Protein AF-A0A6A4R8X6-F1 (afdb_monomer_lite)

Radius of gyration: 19.99 Å; chains: 1; bounding box: 51×32×42 Å

Structure (mmCIF, N/CA/C/O backbone):
data_AF-A0A6A4R8X6-F1
#
_entry.id   AF-A0A6A4R8X6-F1
#
loop_
_atom_site.group_PDB
_atom_site.id
_atom_site.type_symbol
_atom_site.label_atom_id
_atom_site.label_alt_id
_atom_site.label_comp_id
_atom_site.label_asym_id
_atom_site.label_entity_id
_atom_site.label_seq_id
_atom_site.pdbx_PDB_ins_code
_atom_site.Cartn_x
_atom_site.Cartn_y
_atom_site.Cartn_z
_atom_site.occupancy
_atom_site.B_iso_or_equiv
_atom_site.auth_seq_id
_atom_site.auth_comp_id
_atom_site.auth_asym_id
_atom_site.auth_atom_id
_atom_site.pdbx_PDB_model_num
ATOM 1 N N . MET A 1 1 ? 38.002 20.559 -33.126 1.00 50.00 1 MET A N 1
ATOM 2 C CA . MET A 1 1 ? 36.691 19.962 -32.791 1.00 50.00 1 MET A CA 1
ATOM 3 C C . MET A 1 1 ? 36.952 18.953 -31.693 1.00 50.00 1 MET A C 1
ATOM 5 O O . MET A 1 1 ? 37.370 17.828 -31.939 1.00 50.00 1 MET A O 1
ATOM 9 N N . ASP A 1 2 ? 36.917 19.471 -30.476 1.00 49.88 2 ASP A N 1
ATOM 10 C CA . ASP A 1 2 ? 37.610 18.923 -29.323 1.00 49.88 2 ASP A CA 1
ATOM 11 C C . ASP A 1 2 ? 36.942 17.649 -28.817 1.00 49.88 2 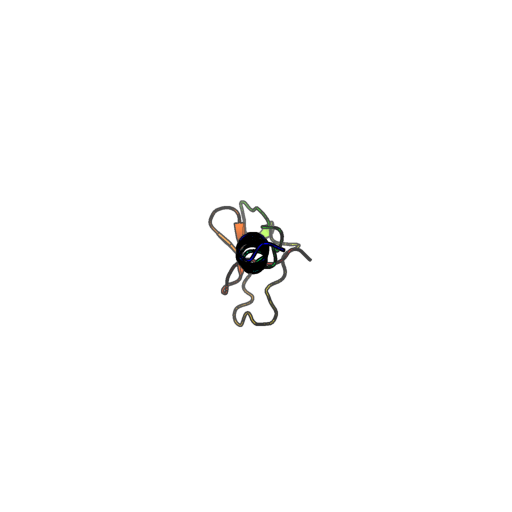ASP A C 1
ATOM 13 O O . ASP A 1 2 ? 35.791 17.648 -28.383 1.00 49.88 2 ASP A O 1
ATOM 17 N N . LYS A 1 3 ? 37.721 16.562 -28.833 1.00 53.66 3 LYS A N 1
ATOM 18 C CA . LYS A 1 3 ? 37.408 15.227 -28.293 1.00 53.66 3 LYS A CA 1
ATOM 19 C C . LYS A 1 3 ? 36.816 15.277 -26.869 1.00 53.66 3 LYS A C 1
ATOM 21 O O . LYS A 1 3 ? 36.089 14.372 -26.474 1.00 53.66 3 LYS A O 1
ATOM 26 N N . SER A 1 4 ? 37.103 16.356 -26.135 1.00 54.22 4 SER A N 1
ATOM 27 C CA . SER A 1 4 ? 36.614 16.644 -24.783 1.00 54.22 4 SER A CA 1
ATOM 28 C C . SER A 1 4 ? 35.105 16.939 -24.720 1.00 54.22 4 SER A C 1
ATOM 30 O O . SER A 1 4 ? 34.432 16.522 -23.780 1.00 54.22 4 SER A O 1
ATOM 32 N N . ILE A 1 5 ? 34.533 17.591 -25.743 1.00 54.53 5 ILE A N 1
ATOM 33 C CA . ILE A 1 5 ? 33.110 17.984 -25.750 1.00 54.53 5 ILE A CA 1
ATOM 34 C C . ILE A 1 5 ? 32.201 16.763 -25.953 1.00 54.53 5 ILE A C 1
ATOM 36 O O . ILE A 1 5 ? 31.140 16.669 -25.336 1.00 54.53 5 ILE A O 1
ATOM 40 N N . MET A 1 6 ? 32.639 15.779 -26.750 1.00 56.16 6 MET A N 1
ATOM 41 C CA . MET A 1 6 ? 31.895 14.523 -26.907 1.00 56.16 6 MET A CA 1
ATOM 42 C C . MET A 1 6 ? 31.818 13.740 -25.591 1.00 56.16 6 MET A C 1
ATOM 44 O O . MET A 1 6 ? 30.756 13.224 -25.262 1.00 56.16 6 MET A O 1
ATOM 48 N N . MET A 1 7 ? 32.897 13.686 -24.805 1.00 56.81 7 MET A N 1
ATOM 49 C CA . MET A 1 7 ? 32.922 12.926 -23.548 1.00 56.81 7 MET A CA 1
ATOM 50 C C . MET A 1 7 ? 31.953 13.496 -22.502 1.00 56.81 7 MET A C 1
ATOM 52 O O . MET A 1 7 ? 31.294 12.735 -21.793 1.00 56.81 7 MET A O 1
ATOM 56 N N . LEU A 1 8 ? 31.807 14.826 -22.460 1.00 55.09 8 LEU A N 1
ATOM 57 C CA . LEU A 1 8 ? 30.845 15.492 -21.582 1.00 55.09 8 LEU A CA 1
ATOM 58 C C . LEU A 1 8 ? 29.394 15.170 -21.970 1.00 55.09 8 LEU A C 1
ATOM 60 O O . LEU A 1 8 ? 28.571 14.899 -21.099 1.00 55.09 8 LEU A O 1
ATOM 64 N N . ALA A 1 9 ? 29.085 15.147 -23.271 1.00 55.78 9 ALA A N 1
ATOM 65 C CA . ALA A 1 9 ? 27.738 14.855 -23.762 1.00 55.78 9 ALA A CA 1
ATOM 66 C C . ALA A 1 9 ? 27.282 13.428 -23.410 1.00 55.78 9 ALA A C 1
ATOM 68 O O . ALA A 1 9 ? 26.141 13.233 -22.994 1.00 55.78 9 ALA A O 1
ATOM 69 N N . PHE A 1 10 ? 28.179 12.439 -23.498 1.00 53.66 10 PHE A N 1
ATOM 70 C CA . PHE A 1 10 ? 27.869 11.064 -23.090 1.00 53.66 10 PHE A CA 1
ATOM 71 C C . PHE A 1 10 ? 27.563 10.955 -21.593 1.00 53.66 10 PHE A C 1
ATOM 73 O O . PHE A 1 10 ? 26.629 10.248 -21.212 1.00 53.66 10 PHE A O 1
ATOM 80 N N . LEU A 1 11 ? 28.293 11.687 -20.745 1.00 54.00 11 LEU A N 1
ATOM 81 C CA . LEU A 1 11 ? 28.060 11.672 -19.302 1.00 54.00 11 LEU A CA 1
ATOM 82 C C . LEU A 1 11 ? 26.674 12.246 -18.954 1.00 54.00 11 LEU A C 1
ATOM 84 O O . LEU A 1 11 ? 25.948 11.656 -18.159 1.00 54.00 11 LEU A O 1
ATOM 88 N N . VAL A 1 12 ? 26.254 13.333 -19.613 1.00 56.03 12 VAL A N 1
ATOM 89 C CA . VAL A 1 12 ? 24.928 13.948 -19.399 1.00 56.03 12 VAL A CA 1
ATOM 90 C C . VAL A 1 12 ? 23.784 13.009 -19.807 1.00 56.03 12 VAL A C 1
ATOM 92 O O . VAL A 1 12 ? 22.787 12.919 -19.091 1.00 56.03 12 VAL A O 1
ATOM 95 N N . VAL A 1 13 ? 23.930 12.255 -20.902 1.00 57.06 13 VAL A N 1
ATOM 96 C CA . VAL A 1 13 ? 22.912 11.281 -21.347 1.00 57.06 13 VAL A CA 1
ATOM 97 C C . VAL A 1 13 ? 22.785 10.107 -20.365 1.00 57.06 13 VAL A C 1
ATOM 99 O O . VAL A 1 13 ? 21.672 9.676 -20.066 1.00 57.06 13 VAL A O 1
ATOM 102 N N . LEU A 1 14 ? 23.899 9.625 -19.805 1.00 52.59 14 LEU A N 1
ATOM 103 C CA . LEU A 1 14 ? 23.902 8.566 -18.784 1.00 52.59 14 LEU A CA 1
ATOM 104 C C . LEU A 1 14 ? 23.281 9.018 -17.452 1.00 52.59 14 LEU A C 1
ATOM 106 O O . LEU A 1 14 ? 22.584 8.235 -16.805 1.00 52.59 14 LEU A O 1
ATOM 110 N N . LEU A 1 15 ? 23.482 10.277 -17.051 1.00 51.91 15 LEU A N 1
ATOM 111 C CA . LEU A 1 15 ? 22.832 10.843 -15.865 1.00 51.91 15 LEU A CA 1
ATOM 112 C C . LEU A 1 15 ? 21.321 11.039 -16.072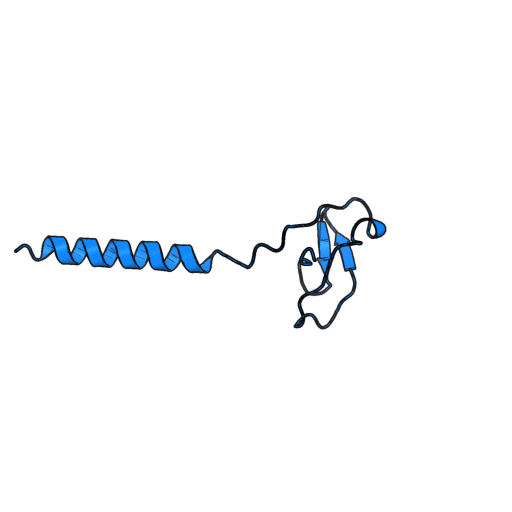 1.00 51.91 15 LEU A C 1
ATOM 114 O O . LEU A 1 15 ? 20.547 10.685 -15.186 1.00 51.91 15 LEU A O 1
ATOM 118 N N . ALA A 1 16 ? 20.881 11.516 -17.240 1.00 52.69 16 ALA A N 1
ATOM 119 C CA . ALA A 1 16 ? 19.454 11.655 -17.549 1.00 52.69 16 ALA A CA 1
ATOM 120 C C . ALA A 1 16 ? 18.730 10.296 -17.656 1.00 52.69 16 ALA A C 1
ATOM 122 O O . ALA A 1 16 ? 17.600 10.161 -17.187 1.00 52.69 16 ALA A O 1
ATOM 123 N N . GLY A 1 17 ? 19.387 9.268 -18.207 1.00 48.16 17 GLY A N 1
ATOM 124 C CA . GLY A 1 17 ? 18.819 7.920 -18.325 1.00 48.16 17 GLY A CA 1
ATOM 125 C C . GLY A 1 17 ? 18.550 7.232 -16.980 1.00 48.16 17 GLY A C 1
ATOM 126 O O . GLY A 1 17 ? 17.585 6.480 -16.859 1.00 48.16 17 GLY A O 1
ATOM 127 N N . ASN A 1 18 ? 19.346 7.528 -15.947 1.00 46.84 18 ASN A N 1
ATOM 128 C CA . ASN A 1 18 ? 19.160 6.957 -14.608 1.00 46.84 18 ASN A CA 1
ATOM 129 C C . ASN A 1 18 ? 18.068 7.652 -13.778 1.00 46.84 18 ASN A C 1
ATOM 131 O O . ASN A 1 18 ? 17.531 7.041 -12.857 1.00 46.84 18 ASN A O 1
ATOM 135 N N . VAL A 1 19 ? 17.684 8.890 -14.105 1.00 46.75 19 VAL A N 1
ATOM 136 C CA . VAL A 1 19 ? 16.570 9.579 -13.420 1.00 46.75 19 VAL A CA 1
ATOM 137 C C . VAL A 1 19 ? 15.208 9.010 -13.854 1.00 46.75 19 VAL A C 1
ATOM 139 O O . VAL A 1 19 ? 14.239 9.061 -13.099 1.00 46.75 19 VAL A O 1
ATOM 142 N N . VAL A 1 20 ? 15.136 8.378 -15.030 1.00 45.94 20 VAL A N 1
ATOM 143 C CA . VAL A 1 20 ? 13.893 7.840 -15.611 1.00 45.94 20 VAL A CA 1
ATOM 144 C C . VAL A 1 20 ? 13.502 6.442 -15.105 1.00 45.94 20 VAL A C 1
ATOM 146 O O . VAL A 1 20 ? 12.417 5.970 -15.417 1.00 45.94 20 VAL A O 1
ATOM 149 N N . HIS A 1 21 ? 14.316 5.777 -14.278 1.00 42.06 21 HIS A N 1
ATOM 150 C CA . HIS A 1 21 ? 13.931 4.492 -13.662 1.00 42.06 21 HIS A CA 1
ATOM 151 C C . HIS A 1 21 ? 13.320 4.627 -12.257 1.00 42.06 21 HIS A C 1
ATOM 153 O O . HIS A 1 21 ? 12.917 3.631 -11.661 1.00 42.06 21 HIS A O 1
ATOM 159 N N . GLY A 1 22 ? 13.225 5.854 -11.733 1.00 42.12 22 GLY A N 1
ATOM 160 C CA . GLY A 1 22 ? 12.646 6.150 -10.420 1.00 42.12 22 GLY A CA 1
ATOM 161 C C . GLY A 1 22 ? 11.188 6.607 -10.449 1.00 42.12 22 GLY A C 1
ATOM 162 O O . GLY A 1 22 ? 10.591 6.766 -9.388 1.00 42.12 22 GLY A O 1
ATOM 163 N N . GLN A 1 23 ? 10.582 6.788 -11.627 1.00 39.06 23 GLN A N 1
ATOM 164 C CA . GLN A 1 23 ? 9.129 6.929 -11.742 1.00 39.06 23 GLN A CA 1
ATOM 165 C C . GLN A 1 23 ? 8.495 5.539 -11.657 1.00 39.06 23 GLN A C 1
ATOM 167 O O . GLN A 1 23 ? 7.884 5.027 -12.592 1.00 39.06 23 GLN A O 1
ATOM 172 N N . ILE A 1 24 ? 8.647 4.918 -10.485 1.00 46.06 24 ILE A N 1
ATOM 173 C CA . ILE A 1 24 ? 7.659 3.972 -9.986 1.00 46.06 24 ILE A CA 1
ATOM 174 C C . ILE A 1 24 ? 6.349 4.724 -10.116 1.00 46.06 24 ILE A C 1
ATOM 176 O O . ILE A 1 24 ? 6.194 5.758 -9.470 1.00 46.06 24 ILE A O 1
ATOM 180 N N . SER A 1 25 ? 5.496 4.247 -11.022 1.00 42.31 25 SER A N 1
ATOM 181 C CA . SER A 1 25 ? 4.089 4.595 -11.162 1.00 42.31 25 SER A CA 1
ATOM 182 C C . SER A 1 25 ? 3.581 5.119 -9.825 1.00 42.31 25 SER A C 1
ATOM 184 O O . SER A 1 25 ? 3.314 4.322 -8.924 1.00 42.31 25 SER A O 1
ATOM 186 N N . SER A 1 26 ? 3.579 6.444 -9.645 1.00 43.94 26 SER A N 1
ATOM 187 C CA . SER A 1 26 ? 3.161 7.054 -8.390 1.00 43.94 26 SER A CA 1
ATOM 188 C C . SER A 1 26 ? 1.650 6.971 -8.423 1.00 43.94 26 SER A C 1
ATOM 190 O O . SER A 1 26 ? 0.958 7.913 -8.788 1.00 43.94 26 SER A O 1
ATOM 192 N N . GLY A 1 27 ? 1.143 5.762 -8.172 1.00 55.00 27 GLY A N 1
ATOM 193 C CA . GLY A 1 27 ? -0.200 5.602 -7.677 1.00 55.00 27 GLY A CA 1
ATOM 194 C C . GLY A 1 27 ? -0.266 6.499 -6.469 1.00 55.00 27 GLY A C 1
ATOM 195 O O . GLY A 1 27 ? 0.509 6.318 -5.530 1.00 55.00 27 GLY A O 1
ATOM 196 N N . GLU A 1 28 ? -1.084 7.534 -6.582 1.00 61.03 28 GLU A N 1
ATOM 197 C CA . GLU A 1 28 ? -1.307 8.500 -5.526 1.00 61.03 28 GLU A CA 1
ATOM 198 C C . GLU A 1 28 ? -1.534 7.720 -4.225 1.00 61.03 28 GLU A C 1
ATOM 200 O O . GLU A 1 28 ? -2.444 6.894 -4.142 1.00 61.03 28 GLU A O 1
ATOM 205 N N . ILE A 1 29 ? -0.629 7.882 -3.254 1.00 71.06 29 ILE A N 1
ATOM 206 C CA . ILE A 1 29 ? -0.719 7.152 -1.990 1.00 71.06 29 ILE A CA 1
ATOM 207 C C . ILE A 1 29 ? -1.957 7.678 -1.278 1.00 71.06 29 ILE A C 1
ATOM 209 O O . ILE A 1 29 ? -1.986 8.836 -0.867 1.00 71.06 29 ILE A O 1
ATOM 213 N N . ILE A 1 30 ? -2.970 6.829 -1.128 1.00 84.19 30 ILE A N 1
ATOM 214 C CA . ILE A 1 30 ? -4.223 7.208 -0.480 1.00 84.19 30 ILE A CA 1
ATOM 215 C C . ILE A 1 30 ? -4.015 7.140 1.039 1.00 84.19 30 ILE A C 1
ATOM 217 O O . ILE A 1 30 ? -3.762 6.049 1.566 1.00 84.19 30 ILE A O 1
ATOM 221 N N . PRO A 1 31 ? -4.083 8.271 1.762 1.00 86.38 31 PRO A N 1
ATOM 222 C CA . PRO A 1 31 ? -4.004 8.262 3.213 1.00 86.38 31 PRO A CA 1
ATOM 223 C C . PRO A 1 31 ? -5.291 7.687 3.816 1.00 86.38 31 PRO A C 1
ATOM 225 O O . PRO A 1 31 ? -6.377 7.850 3.266 1.00 86.38 31 PRO A O 1
ATOM 228 N N . CYS A 1 32 ? -5.182 7.044 4.974 1.00 88.81 32 CYS A N 1
ATOM 229 C CA . CYS A 1 32 ? -6.323 6.499 5.709 1.00 88.81 32 CYS A CA 1
ATOM 230 C C . CYS A 1 32 ? -6.042 6.470 7.213 1.00 88.81 32 CYS A C 1
ATOM 232 O O . CYS A 1 32 ? -4.892 6.410 7.645 1.00 88.81 32 CYS A O 1
ATOM 234 N N . LYS A 1 33 ? -7.093 6.472 8.030 1.00 90.62 33 LYS A N 1
ATOM 235 C CA . LYS A 1 33 ? -7.047 6.158 9.466 1.00 90.62 33 LYS A CA 1
ATOM 236 C C . LYS A 1 33 ? -7.687 4.804 9.747 1.00 90.62 33 LYS A C 1
ATOM 238 O O . LYS A 1 33 ? -7.243 4.097 10.647 1.00 90.62 33 LYS A O 1
ATOM 243 N N . VAL A 1 34 ? -8.705 4.439 8.969 1.00 90.00 34 VAL A N 1
ATOM 244 C CA . VAL A 1 34 ? -9.403 3.149 9.028 1.00 90.00 34 VAL A CA 1
ATOM 245 C C . VAL A 1 34 ? -9.589 2.561 7.626 1.00 90.00 34 VAL A C 1
ATOM 247 O O . VAL A 1 34 ? -9.635 3.285 6.636 1.00 90.00 34 VAL A O 1
ATOM 250 N N . THR A 1 35 ? -9.720 1.234 7.523 1.00 86.19 35 THR A N 1
ATOM 251 C CA . THR A 1 35 ? -9.831 0.530 6.228 1.00 86.19 35 THR A CA 1
ATOM 252 C C . THR A 1 35 ? -11.024 0.987 5.385 1.00 86.19 35 THR A C 1
ATOM 254 O O . THR A 1 35 ? -10.939 0.997 4.162 1.00 86.19 35 THR A O 1
ATOM 257 N N . SER A 1 36 ? -12.116 1.430 6.011 1.00 87.69 36 SER A N 1
ATOM 258 C CA . SER A 1 36 ? -13.299 1.932 5.303 1.00 87.69 36 SER A CA 1
ATOM 259 C C . SER A 1 36 ? -13.077 3.255 4.561 1.00 87.69 36 SER A C 1
ATOM 261 O O . SER A 1 36 ? -13.933 3.635 3.775 1.00 87.69 36 SER A O 1
ATOM 263 N N . GLU A 1 37 ? -11.967 3.965 4.790 1.00 88.31 37 GLU A N 1
ATOM 264 C CA . GLU A 1 37 ? -11.608 5.164 4.015 1.00 88.31 37 GLU A CA 1
ATOM 265 C C . GLU A 1 37 ? -10.962 4.812 2.664 1.00 88.31 37 GLU A C 1
ATOM 267 O O . GLU A 1 37 ? -10.883 5.654 1.774 1.00 88.31 37 GLU A O 1
ATOM 272 N N . CYS A 1 38 ? -10.559 3.553 2.466 1.00 85.50 38 CYS A N 1
ATOM 273 C CA . CYS A 1 38 ? -9.943 3.062 1.234 1.00 85.50 38 CYS A CA 1
ATOM 274 C C . CYS A 1 38 ? -10.985 2.678 0.165 1.00 85.50 38 CYS A C 1
ATOM 276 O O . CYS A 1 38 ? -10.921 1.591 -0.405 1.00 85.50 38 CYS A O 1
ATOM 278 N N . VAL A 1 39 ? -11.968 3.550 -0.085 1.00 79.94 39 VAL A N 1
ATOM 279 C CA . VAL A 1 39 ? -13.078 3.303 -1.030 1.00 79.94 39 VAL A CA 1
ATOM 280 C C . VAL A 1 39 ? -12.693 3.497 -2.496 1.00 79.94 39 VAL A C 1
ATOM 282 O O . VAL A 1 39 ? -13.253 2.831 -3.359 1.00 79.94 39 VAL A O 1
ATOM 285 N N . ASP A 1 40 ? -11.713 4.357 -2.771 1.00 78.25 40 ASP A N 1
ATOM 286 C CA . ASP A 1 40 ? -11.304 4.740 -4.131 1.00 78.25 40 ASP A CA 1
ATOM 287 C C . ASP A 1 40 ? -9.922 4.169 -4.485 1.00 78.25 40 ASP A C 1
ATOM 289 O O . ASP A 1 40 ? -8.998 4.849 -4.921 1.00 78.25 40 ASP A O 1
ATOM 293 N N . CYS A 1 41 ? -9.743 2.894 -4.154 1.00 79.94 41 CYS A N 1
ATOM 294 C CA . CYS A 1 41 ? -8.462 2.206 -4.087 1.00 79.94 41 CYS A CA 1
ATOM 295 C C . CYS A 1 41 ? -8.565 0.912 -4.899 1.00 79.94 41 CYS A C 1
ATOM 297 O O . CYS A 1 41 ? -9.372 0.036 -4.596 1.00 79.94 41 CYS A O 1
ATOM 299 N N . SER A 1 42 ? -7.745 0.780 -5.938 1.00 84.75 42 SER A N 1
ATOM 300 C C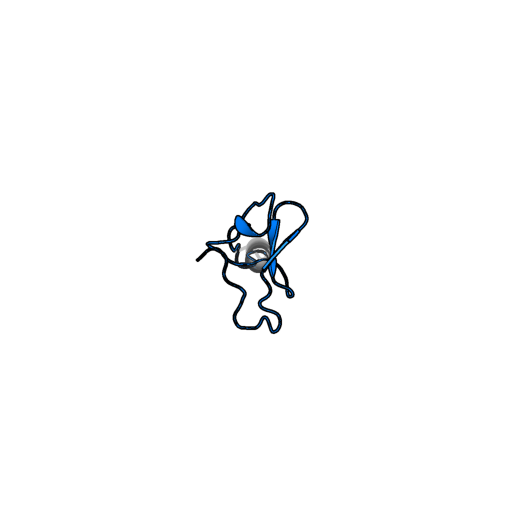A . SER A 1 42 ? -7.677 -0.402 -6.797 1.00 84.75 42 SER A CA 1
ATOM 301 C C . SER A 1 42 ? -6.331 -1.104 -6.667 1.00 84.75 42 SER A C 1
ATOM 303 O O . SER A 1 42 ? -5.264 -0.501 -6.801 1.00 84.75 42 SER A O 1
ATOM 305 N N . CYS A 1 43 ? -6.367 -2.417 -6.430 1.00 83.12 43 CYS A N 1
ATOM 306 C CA . CYS A 1 43 ? -5.152 -3.224 -6.386 1.00 83.12 43 CYS A CA 1
ATOM 307 C C . CYS A 1 43 ? -4.606 -3.495 -7.795 1.00 83.12 43 CYS A C 1
ATOM 309 O O . CYS A 1 43 ? -5.392 -3.798 -8.702 1.00 83.12 43 CYS A O 1
ATOM 311 N N . PRO A 1 44 ? -3.270 -3.475 -7.985 1.00 80.88 44 PRO A N 1
ATOM 312 C CA . PRO A 1 44 ? -2.650 -3.795 -9.266 1.00 80.88 44 PRO A CA 1
ATOM 313 C C . PRO A 1 44 ? -3.161 -5.127 -9.827 1.00 80.88 44 PRO A C 1
ATOM 315 O O . PRO A 1 44 ? -3.350 -6.087 -9.086 1.00 80.88 44 PRO A O 1
ATOM 318 N N . LEU A 1 45 ? -3.330 -5.239 -11.147 1.00 80.94 45 LEU A N 1
ATOM 319 C CA . LEU A 1 45 ? -3.826 -6.475 -11.779 1.00 80.94 45 LEU A CA 1
ATOM 320 C C . LEU A 1 45 ? -2.985 -7.718 -11.448 1.00 80.94 45 LEU A C 1
ATOM 322 O O . LEU A 1 45 ? -3.525 -8.813 -11.337 1.00 80.94 45 LEU A O 1
ATOM 326 N N . ARG A 1 46 ? -1.673 -7.542 -11.257 1.00 81.44 46 ARG A N 1
ATOM 327 C CA . ARG A 1 46 ? -0.736 -8.618 -10.886 1.00 81.44 46 ARG A CA 1
ATOM 328 C C . ARG A 1 46 ? -0.779 -8.985 -9.396 1.00 81.44 46 ARG A C 1
ATOM 330 O O . ARG A 1 46 ? -0.089 -9.907 -8.972 1.00 81.44 46 ARG A O 1
ATOM 337 N N . CYS A 1 47 ? -1.565 -8.264 -8.603 1.00 81.56 47 CYS A N 1
ATOM 338 C CA . CYS A 1 47 ? -1.753 -8.504 -7.183 1.00 81.56 47 CYS A CA 1
ATOM 339 C C . CYS A 1 47 ? -2.677 -9.710 -6.986 1.00 81.56 47 CYS A C 1
ATOM 341 O O . CYS A 1 47 ? -3.862 -9.649 -7.315 1.00 81.56 47 CYS A O 1
ATOM 343 N N . ARG A 1 48 ? -2.134 -10.818 -6.466 1.00 82.88 48 ARG A N 1
ATOM 344 C CA . ARG A 1 48 ? -2.925 -12.022 -6.167 1.00 82.88 48 ARG A CA 1
ATOM 345 C C . ARG A 1 48 ? -3.873 -11.796 -4.992 1.00 82.88 48 ARG A C 1
ATOM 347 O O . ARG A 1 48 ? -5.007 -12.257 -5.028 1.00 82.88 48 ARG A O 1
ATOM 354 N N . ASP A 1 49 ? -3.393 -11.082 -3.981 1.00 82.25 49 ASP A N 1
ATOM 355 C CA . ASP A 1 49 ? -4.181 -10.697 -2.820 1.00 82.25 49 ASP A CA 1
ATOM 356 C C . ASP A 1 49 ? -4.736 -9.284 -3.016 1.00 82.25 49 ASP A C 1
ATOM 358 O O . ASP A 1 49 ? -3.999 -8.301 -2.956 1.00 82.25 49 ASP A O 1
ATOM 362 N N . LYS A 1 50 ? -6.036 -9.192 -3.304 1.00 83.62 50 LYS A N 1
ATOM 363 C CA . LYS A 1 50 ? -6.734 -7.913 -3.503 1.00 83.62 50 LYS A CA 1
ATOM 364 C C . LYS A 1 50 ? -7.371 -7.379 -2.221 1.00 83.62 50 LYS A C 1
ATOM 366 O O . LYS A 1 50 ? -8.264 -6.539 -2.297 1.00 83.62 50 LYS A O 1
ATOM 371 N N . THR A 1 51 ? -6.950 -7.875 -1.060 1.00 87.50 51 THR A N 1
ATOM 372 C CA . THR A 1 51 ? -7.424 -7.359 0.221 1.00 87.50 51 THR A CA 1
ATOM 373 C C . THR A 1 51 ? -6.904 -5.942 0.380 1.00 87.50 51 THR A C 1
ATOM 375 O O . THR A 1 51 ? -5.702 -5.713 0.259 1.00 87.50 51 THR A O 1
ATOM 378 N N . ILE A 1 52 ? -7.812 -5.000 0.618 1.00 87.75 52 ILE A N 1
ATOM 379 C CA . ILE A 1 52 ? -7.478 -3.603 0.881 1.00 87.75 52 ILE A CA 1
ATOM 380 C C . ILE A 1 52 ? -7.530 -3.387 2.388 1.00 87.75 52 ILE A C 1
ATOM 382 O O . ILE A 1 52 ? -8.537 -3.679 3.031 1.00 87.75 52 ILE A O 1
ATOM 386 N N . GLU A 1 53 ? -6.451 -2.858 2.948 1.00 90.88 53 GLU A N 1
ATOM 387 C CA . GLU A 1 53 ? -6.344 -2.540 4.367 1.00 90.88 53 GLU A CA 1
ATOM 388 C C . GLU A 1 53 ? -5.688 -1.176 4.581 1.00 90.88 53 GLU A C 1
ATOM 390 O O . GLU A 1 53 ? -4.831 -0.739 3.808 1.00 90.88 53 GLU A O 1
ATOM 395 N N . CYS A 1 54 ? -6.078 -0.500 5.662 1.00 89.25 54 CYS A N 1
ATOM 396 C CA . CYS A 1 54 ? -5.373 0.687 6.113 1.00 89.25 54 CYS A CA 1
ATOM 397 C C . CYS A 1 54 ? -4.214 0.286 7.025 1.00 89.25 54 CYS A C 1
ATOM 399 O O . CYS A 1 54 ? -4.430 -0.200 8.137 1.00 89.25 54 CYS A O 1
ATOM 401 N N . ARG A 1 55 ? -2.972 0.512 6.586 1.00 88.25 55 ARG A N 1
ATOM 402 C CA . ARG A 1 55 ? -1.784 0.137 7.357 1.00 88.25 55 ARG A CA 1
ATOM 403 C C . ARG A 1 55 ? -0.733 1.234 7.332 1.00 88.25 55 ARG A C 1
ATO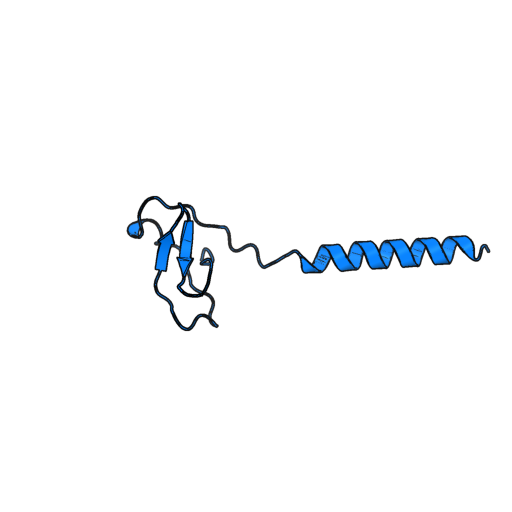M 405 O O . ARG A 1 55 ? -0.224 1.601 6.279 1.00 88.25 55 ARG A O 1
ATOM 412 N N . GLY A 1 56 ? -0.372 1.722 8.519 1.00 86.69 56 GLY A N 1
ATOM 413 C CA . GLY A 1 56 ? 0.604 2.807 8.661 1.00 86.69 56 GLY A CA 1
ATOM 414 C C . GLY A 1 56 ? 0.093 4.150 8.133 1.00 86.69 56 GLY A C 1
ATOM 415 O O . GLY A 1 56 ? 0.882 4.946 7.639 1.00 86.69 56 GLY A O 1
ATOM 416 N N . GLY A 1 57 ? -1.221 4.380 8.198 1.00 88.50 57 GLY A N 1
ATOM 417 C CA . GLY A 1 57 ? -1.843 5.613 7.720 1.00 88.50 57 GLY A CA 1
ATOM 418 C C . GLY A 1 57 ? -2.081 5.666 6.207 1.00 88.50 57 GLY A C 1
ATOM 419 O O . GLY A 1 57 ? -2.355 6.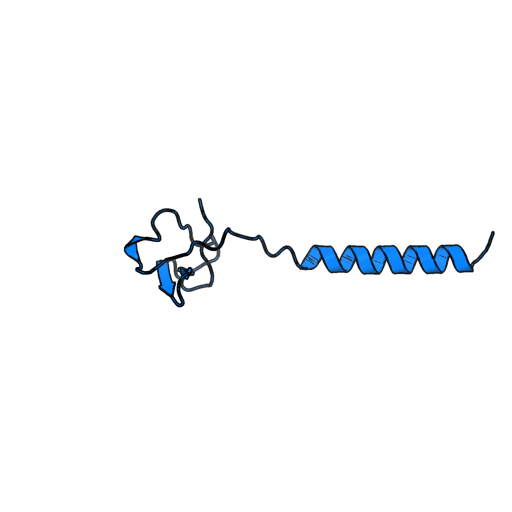739 5.675 1.00 88.50 57 GLY A O 1
ATOM 420 N N . GLN A 1 58 ? -1.916 4.542 5.501 1.00 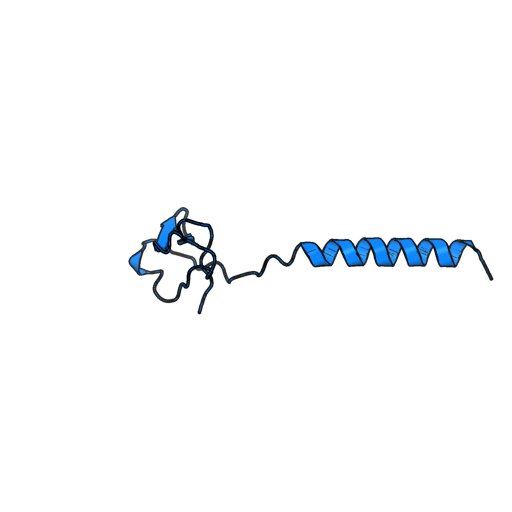88.44 58 GLN A N 1
ATOM 421 C CA . GLN A 1 58 ? -1.983 4.459 4.040 1.00 88.44 58 GLN A CA 1
ATOM 422 C C . GLN A 1 58 ? -2.764 3.220 3.597 1.00 88.44 58 GLN A C 1
ATOM 424 O O . GLN A 1 58 ? -2.646 2.154 4.211 1.00 88.44 58 GLN A O 1
ATOM 429 N N . CYS A 1 59 ? -3.544 3.356 2.527 1.00 88.06 59 CYS A N 1
ATOM 430 C CA . CYS A 1 59 ? -4.276 2.250 1.926 1.00 88.06 59 CYS A CA 1
ATOM 431 C C . CYS A 1 59 ? -3.318 1.338 1.162 1.00 88.06 59 CYS A C 1
ATOM 433 O O . CYS A 1 59 ? -2.543 1.773 0.303 1.00 88.06 59 CYS A O 1
ATOM 435 N N . ARG A 1 60 ? -3.359 0.050 1.488 1.00 87.50 60 ARG A N 1
ATOM 436 C CA . ARG A 1 60 ? -2.461 -0.963 0.941 1.00 87.50 60 ARG A CA 1
ATOM 437 C C . ARG A 1 60 ? -3.253 -2.167 0.466 1.00 87.50 60 ARG A C 1
ATOM 439 O O . ARG A 1 60 ? -4.288 -2.502 1.029 1.00 87.50 60 ARG A O 1
ATOM 446 N N . CYS A 1 61 ? -2.726 -2.805 -0.567 1.00 87.44 61 CYS A N 1
ATOM 447 C CA . CYS A 1 61 ? -3.127 -4.135 -0.996 1.00 87.44 61 CYS A CA 1
ATOM 448 C C . CYS A 1 61 ? -2.170 -5.174 -0.406 1.00 87.44 61 CYS A C 1
ATOM 450 O O . CYS A 1 61 ? -1.022 -4.843 -0.098 1.00 87.44 61 CYS A O 1
ATOM 452 N N . GLY A 1 62 ? -2.561 -6.448 -0.353 1.00 81.75 62 GLY A N 1
ATOM 453 C CA . GLY A 1 62 ? -1.673 -7.516 0.125 1.00 81.75 62 GLY A CA 1
ATOM 454 C C . GLY A 1 62 ? -0.324 -7.601 -0.613 1.00 81.75 62 GLY A C 1
ATOM 455 O O . GLY A 1 62 ? 0.664 -8.066 -0.050 1.00 81.75 62 GLY A O 1
ATOM 456 N N . CYS A 1 63 ? -0.236 -7.096 -1.851 1.00 79.69 63 CYS A N 1
ATOM 457 C CA . CYS A 1 63 ? 1.013 -7.011 -2.619 1.00 79.69 63 CYS A CA 1
ATOM 458 C C . CYS A 1 63 ? 1.769 -5.668 -2.533 1.00 79.69 63 CYS A C 1
ATOM 460 O O . CYS A 1 63 ? 2.843 -5.560 -3.125 1.00 79.69 63 CYS A O 1
ATOM 462 N N . GLY A 1 64 ? 1.240 -4.629 -1.878 1.00 83.81 64 GLY A N 1
ATOM 463 C CA . GLY A 1 64 ? 1.862 -3.301 -1.890 1.00 83.81 64 GLY A CA 1
ATOM 464 C C . GLY A 1 64 ? 0.886 -2.150 -1.664 1.00 83.81 64 GLY A C 1
ATOM 465 O O . GLY A 1 64 ? -0.006 -2.232 -0.833 1.00 83.81 64 GLY A O 1
ATOM 466 N N . TYR A 1 65 ? 1.078 -1.042 -2.370 1.00 78.12 65 TYR A N 1
ATOM 467 C CA . TYR A 1 65 ? 0.165 0.102 -2.313 1.00 78.12 65 TYR A CA 1
ATOM 468 C C . TYR A 1 65 ? -0.957 -0.071 -3.326 1.00 78.12 65 TYR A C 1
ATOM 470 O O . TYR A 1 65 ? -0.745 -0.659 -4.391 1.00 78.12 65 TYR A O 1
ATOM 478 N N . CYS A 1 66 ? -2.146 0.419 -2.990 1.00 79.75 66 CYS A N 1
ATOM 479 C CA . CYS A 1 66 ? -3.189 0.522 -3.993 1.00 79.75 66 CYS A CA 1
ATOM 480 C C . CYS A 1 66 ? -3.023 1.783 -4.831 1.00 79.75 66 CYS A C 1
ATOM 482 O O . CYS A 1 66 ? -2.356 2.738 -4.439 1.00 79.75 66 CYS A O 1
ATOM 484 N N . LEU A 1 67 ? -3.616 1.740 -6.015 1.00 76.88 67 LEU A N 1
ATOM 485 C CA . LEU A 1 67 ? -3.662 2.849 -6.947 1.00 76.88 67 LEU A CA 1
ATOM 486 C C . LEU A 1 67 ? -5.021 3.524 -6.790 1.00 76.88 67 LEU A C 1
ATOM 488 O O . LEU A 1 67 ? -6.036 2.831 -6.714 1.00 76.88 67 LEU A O 1
ATOM 492 N N . LYS A 1 68 ? -5.045 4.854 -6.749 1.00 75.38 68 LYS A N 1
ATOM 493 C CA . LYS A 1 68 ? -6.298 5.603 -6.830 1.00 75.38 68 LYS A CA 1
ATOM 494 C C . LYS A 1 68 ? -6.936 5.398 -8.204 1.00 75.38 68 LYS A C 1
ATOM 496 O O . LYS A 1 68 ? -6.209 5.419 -9.201 1.00 75.38 68 LYS A O 1
ATOM 501 N N . ASN A 1 69 ? -8.236 5.114 -8.228 1.00 66.12 69 ASN A N 1
ATOM 502 C CA . ASN A 1 69 ? -8.988 4.908 -9.467 1.00 66.12 69 ASN A CA 1
ATOM 503 C C . ASN A 1 69 ? -9.566 6.220 -10.017 1.00 66.12 69 ASN A C 1
ATOM 505 O O . ASN A 1 69 ? -9.536 7.244 -9.301 1.00 66.12 69 ASN A O 1
#

Foldseek 3Di:
DDPVVVVVVVVVVVVVVVVVVPPPVCQPWAFDPWQVSCPQWADDPPQPFQDWTHDPRTIATPVGHTHGD

pLDDT: mean 70.34, std 16.99, range [39.06, 90.88]

Secondary structure (DSSP, 8-state):
--HHHHHHHHHHHHHHHHHTT---------B-SSGGG-SSEE--TT-S---EEEETTEEEETTEEPEE-

Organism: Lupinus albus (NCBI:txid3870)

Sequence (69 aa):
MDKSIMMLAFLVVLLAGNVVHGQISSGEIIPCKVTSECVDCSCPLRCRDKTIECRGGQCRCGCGYCLKN